Protein AF-A0A817XBK9-F1 (afdb_monomer_lite)

Secondary structure (DSSP, 8-state):
--SSTTSS--S----HHHHHHHHHHHHHHHHHHHHHHHHHHHHHHTTSTHHHHS-HHHHHHHHHHHHHHHHT---HHHIIIIIITTS-HHHHHHHHHHHHHHHHHHHS-----HHHHHHHHHHHHHH--GGG-TTSHHHHHHHHHHHHHHHHHHHHH--

Sequence (159 aa):
MWGEAFLHKREQFPQRFRTITHYLRDNVNDADRLRLTGYEFLDKTLLTDVYFLFPPSQIALTALLFASIKTVVDIDEYVLKYIYGSLESVQMLKIKETIRLIANLVTAPAKFKKSEVKQIVEKLDKCYNVDNDPRSDEYKKKRVEQFQTLTDYEARHLP

Foldseek 3Di:
DPPPPPPPPDPDDDPPPVVVVVVVVVVVVLVVQLVVQLVVLVVLCVLFCCVVVDDPVLSSVLSSVVSCVVVVPDCPCVCCVPPVVPDDPVVVVVSVVSSVVSCCRSVDPDDDDPVRVV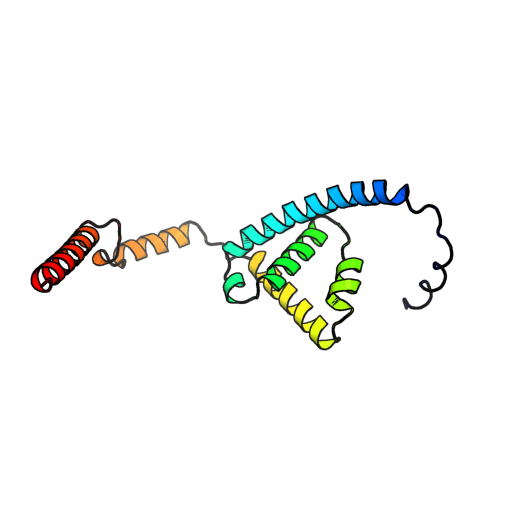VVVVVCVVPPDLCPDPPHPNVVVVVVVVVVVVVVVVVVPDD

Structure (mmCIF, N/CA/C/O backbone):
data_AF-A0A817XBK9-F1
#
_entry.id   AF-A0A817XBK9-F1
#
loop_
_atom_site.group_PDB
_atom_site.id
_atom_site.type_symbol
_atom_site.label_atom_id
_atom_site.label_alt_id
_atom_site.label_comp_id
_atom_site.label_asym_id
_atom_site.label_entity_id
_atom_site.label_seq_id
_atom_site.pdbx_PDB_ins_code
_atom_site.Cartn_x
_atom_site.Cartn_y
_atom_site.Cartn_z
_atom_site.occupancy
_atom_site.B_iso_or_equiv
_atom_site.auth_seq_id
_atom_site.auth_comp_id
_atom_site.auth_asym_id
_atom_site.auth_atom_id
_atom_site.pdbx_PDB_model_num
ATOM 1 N N . MET A 1 1 ? 24.439 12.940 -25.309 1.00 36.34 1 MET A N 1
ATOM 2 C CA . MET A 1 1 ? 24.995 12.567 -26.627 1.00 36.34 1 MET A CA 1
ATOM 3 C C . MET A 1 1 ? 24.516 11.166 -27.008 1.00 36.34 1 MET A C 1
ATOM 5 O O . MET A 1 1 ? 25.263 10.219 -26.835 1.00 36.34 1 MET A O 1
ATOM 9 N N . TRP A 1 2 ? 23.270 11.006 -27.469 1.00 32.06 2 TRP A N 1
ATOM 10 C CA . TRP A 1 2 ? 22.713 9.681 -27.823 1.00 32.06 2 TRP A CA 1
ATOM 11 C C . TRP A 1 2 ? 21.899 9.718 -29.132 1.00 32.06 2 TRP A C 1
ATOM 13 O O . TRP A 1 2 ? 20.941 8.974 -29.291 1.00 32.06 2 TRP A O 1
ATOM 23 N N . GLY A 1 3 ? 22.237 10.632 -30.049 1.00 35.66 3 GLY A N 1
ATOM 24 C CA . GLY A 1 3 ? 21.423 10.912 -31.239 1.00 35.66 3 GLY A CA 1
ATOM 25 C C . GLY A 1 3 ? 21.799 10.137 -32.505 1.00 35.66 3 GLY A C 1
ATOM 26 O O . GLY A 1 3 ? 20.922 9.858 -33.312 1.00 35.66 3 GLY A O 1
ATOM 27 N N . GLU A 1 4 ? 23.067 9.757 -32.700 1.00 30.33 4 GLU A N 1
ATOM 28 C CA . GLU A 1 4 ? 23.526 9.392 -34.057 1.00 30.33 4 GLU A CA 1
ATOM 29 C C . GLU A 1 4 ? 23.799 7.901 -34.294 1.00 30.33 4 GLU A C 1
ATOM 31 O O . GLU A 1 4 ? 23.885 7.464 -35.438 1.00 30.33 4 GLU A O 1
ATOM 36 N N . ALA A 1 5 ? 23.822 7.066 -33.252 1.00 34.66 5 ALA A N 1
ATOM 37 C CA . ALA A 1 5 ? 24.001 5.617 -33.421 1.00 34.66 5 ALA A CA 1
ATOM 38 C C . ALA A 1 5 ? 22.730 4.880 -33.910 1.00 34.66 5 ALA A C 1
ATOM 40 O O . ALA A 1 5 ? 22.777 3.682 -34.190 1.00 34.66 5 ALA A O 1
ATOM 41 N N . PHE A 1 6 ? 21.587 5.571 -34.013 1.00 39.62 6 PHE A N 1
ATOM 42 C CA . PHE A 1 6 ? 20.270 4.952 -34.221 1.00 39.62 6 PHE A CA 1
ATOM 43 C C . PHE A 1 6 ? 19.812 4.843 -35.684 1.00 39.62 6 PHE A C 1
ATOM 45 O O . PHE A 1 6 ? 18.857 4.120 -35.967 1.00 39.62 6 PHE A O 1
ATOM 52 N N . LEU A 1 7 ? 20.477 5.510 -36.632 1.00 35.19 7 LEU A N 1
ATOM 53 C CA . LEU A 1 7 ? 19.988 5.584 -38.017 1.00 35.19 7 LEU A CA 1
ATOM 54 C C . LEU A 1 7 ? 20.548 4.509 -38.960 1.00 35.19 7 LEU A C 1
ATOM 56 O O . LEU A 1 7 ? 20.014 4.334 -40.051 1.00 35.19 7 LEU A O 1
ATOM 60 N N . HIS A 1 8 ? 21.558 3.734 -38.552 1.00 31.55 8 HIS A N 1
ATOM 61 C CA . HIS A 1 8 ? 22.267 2.836 -39.475 1.00 31.55 8 HIS A CA 1
ATOM 62 C C . HIS A 1 8 ? 21.829 1.358 -39.438 1.00 31.55 8 HIS A C 1
ATOM 64 O O . HIS A 1 8 ? 22.374 0.529 -40.157 1.00 31.55 8 HIS A O 1
ATOM 70 N N . LYS A 1 9 ? 20.826 0.990 -38.629 1.00 34.44 9 LYS A N 1
ATOM 71 C CA . LYS A 1 9 ? 20.420 -0.419 -38.420 1.00 34.44 9 LYS A CA 1
ATOM 72 C C . LYS A 1 9 ? 19.089 -0.813 -39.076 1.00 34.44 9 LYS A C 1
ATOM 74 O O . LYS A 1 9 ? 18.400 -1.708 -38.591 1.00 34.44 9 LYS A O 1
ATOM 79 N N . ARG A 1 10 ? 18.701 -0.147 -40.170 1.00 34.19 10 ARG A N 1
ATOM 80 C CA . ARG A 1 10 ? 17.382 -0.328 -40.810 1.00 34.19 10 ARG A CA 1
ATOM 81 C C . ARG A 1 10 ? 17.332 -1.315 -41.985 1.00 34.19 10 ARG A C 1
ATOM 83 O O . ARG A 1 10 ? 16.239 -1.562 -42.477 1.00 34.19 10 ARG A O 1
ATOM 90 N N . GLU A 1 11 ? 18.450 -1.911 -42.405 1.00 35.00 11 GLU A N 1
ATOM 91 C CA . GLU A 1 11 ? 18.517 -2.613 -43.706 1.00 35.00 11 GLU A CA 1
ATOM 92 C C . GLU A 1 11 ? 18.768 -4.132 -43.684 1.00 35.00 11 GLU A C 1
ATOM 94 O O . GLU A 1 11 ? 19.077 -4.710 -44.719 1.00 35.00 11 GLU A O 1
ATOM 99 N N . GLN A 1 12 ? 18.590 -4.847 -42.568 1.00 33.81 12 GLN A N 1
ATOM 100 C CA . GLN A 1 12 ? 18.783 -6.309 -42.578 1.00 33.81 12 GLN A CA 1
ATOM 101 C C . GLN A 1 12 ? 17.632 -7.081 -41.932 1.00 33.81 12 GLN A C 1
ATOM 103 O O . GLN A 1 12 ? 17.675 -7.448 -40.762 1.00 33.81 12 GLN A O 1
ATOM 108 N N . PHE A 1 13 ? 16.617 -7.396 -42.737 1.00 30.42 13 PHE A N 1
ATOM 109 C CA . PHE A 1 13 ? 15.706 -8.518 -42.493 1.00 30.42 13 PHE A CA 1
ATOM 110 C C . PHE A 1 13 ? 15.460 -9.231 -43.829 1.00 30.42 13 PHE A C 1
ATOM 112 O O . PHE A 1 13 ? 14.865 -8.640 -44.725 1.00 30.42 13 PHE A O 1
ATOM 119 N N . PRO A 1 14 ? 15.909 -10.494 -43.967 1.00 43.31 14 PRO A N 1
ATOM 120 C CA . PRO A 1 14 ? 14.999 -11.593 -43.647 1.00 43.31 14 PRO A CA 1
ATOM 121 C C . PRO A 1 14 ? 15.694 -12.807 -42.990 1.00 43.31 14 PRO A C 1
ATOM 123 O O . PRO A 1 14 ? 16.350 -13.600 -43.654 1.00 43.31 14 PRO A O 1
ATOM 126 N N . GLN A 1 15 ? 15.479 -12.985 -41.678 1.00 38.44 15 GLN A N 1
ATOM 127 C CA . GLN A 1 15 ? 15.680 -14.245 -40.919 1.00 38.44 15 GLN A CA 1
ATOM 128 C C . GLN A 1 15 ? 14.583 -14.448 -39.845 1.00 38.44 15 GLN A C 1
ATOM 130 O O . GLN A 1 15 ? 14.720 -15.188 -38.870 1.00 38.44 15 GLN A O 1
ATOM 135 N N . ARG A 1 16 ? 13.463 -13.736 -40.009 1.00 40.47 16 ARG A N 1
ATOM 136 C CA . ARG A 1 16 ? 12.590 -13.270 -38.923 1.00 40.47 16 ARG A CA 1
ATOM 137 C C . ARG A 1 16 ? 11.766 -14.352 -38.216 1.00 40.47 16 ARG A C 1
ATOM 139 O O . ARG A 1 16 ? 11.180 -14.041 -37.195 1.00 40.47 16 ARG A O 1
ATOM 146 N N . PHE A 1 17 ? 11.732 -15.598 -38.686 1.00 34.62 17 PHE A N 1
ATOM 147 C CA . PHE A 1 17 ? 10.852 -16.623 -38.102 1.00 34.62 17 PHE A CA 1
ATOM 148 C C . PHE A 1 17 ? 11.541 -17.595 -37.133 1.00 34.62 17 PHE A C 1
ATOM 150 O O . PHE A 1 17 ? 10.874 -18.110 -36.243 1.00 34.62 17 PHE A O 1
ATOM 157 N N . ARG A 1 18 ? 12.866 -17.798 -37.216 1.00 32.94 18 ARG A N 1
ATOM 158 C CA . ARG A 1 18 ? 13.604 -18.631 -36.237 1.00 32.94 18 ARG A CA 1
ATOM 159 C C . ARG A 1 18 ? 13.995 -17.873 -34.965 1.00 32.94 18 ARG A C 1
ATOM 161 O O . ARG A 1 18 ? 14.060 -18.469 -33.894 1.00 32.94 18 ARG A O 1
ATOM 168 N N . THR A 1 19 ? 14.221 -16.563 -35.060 1.00 37.75 19 THR A N 1
ATOM 169 C CA . THR A 1 19 ? 14.598 -15.728 -33.907 1.00 37.75 19 THR A CA 1
ATOM 170 C C . THR A 1 19 ? 13.419 -15.482 -32.965 1.00 37.75 19 THR A C 1
ATOM 172 O O . THR A 1 19 ? 13.614 -15.477 -31.756 1.00 37.75 19 THR A O 1
ATOM 175 N N . ILE A 1 20 ? 12.192 -15.353 -33.491 1.00 40.59 20 ILE A N 1
ATOM 176 C CA . ILE A 1 20 ? 10.983 -15.084 -32.690 1.00 40.59 20 ILE A CA 1
ATOM 177 C C . ILE A 1 20 ? 10.747 -16.183 -31.646 1.00 40.59 20 ILE A C 1
ATOM 179 O O . ILE A 1 20 ? 10.443 -15.871 -30.503 1.00 40.59 20 ILE A O 1
ATOM 183 N N . THR A 1 21 ? 10.950 -17.457 -31.984 1.00 37.47 21 THR A N 1
ATOM 184 C CA . THR A 1 21 ? 10.732 -18.569 -31.044 1.00 37.47 21 THR A CA 1
ATOM 185 C C . THR A 1 21 ? 11.719 -18.596 -29.874 1.00 37.47 21 THR A C 1
ATOM 187 O O . THR A 1 21 ? 11.329 -18.978 -28.776 1.00 37.47 21 THR A O 1
ATOM 190 N N . HIS A 1 22 ? 12.967 -18.155 -30.066 1.00 40.12 22 HIS A N 1
ATOM 191 C CA . HIS A 1 22 ? 13.931 -18.011 -28.965 1.00 40.12 22 HIS A CA 1
ATOM 192 C C . HIS A 1 22 ? 13.680 -16.731 -28.157 1.00 40.12 22 HIS A C 1
ATOM 194 O O . HIS A 1 22 ? 13.616 -16.793 -26.935 1.00 40.12 22 HIS A O 1
ATOM 200 N N . TYR A 1 23 ? 13.402 -15.611 -28.835 1.00 42.81 23 TYR A N 1
ATOM 201 C CA . TYR A 1 23 ? 13.049 -14.342 -28.191 1.00 42.81 23 TYR A CA 1
ATOM 202 C C . TYR A 1 23 ? 11.796 -14.458 -27.316 1.00 42.81 23 TYR A C 1
ATOM 204 O O . TYR A 1 23 ? 11.742 -13.847 -26.255 1.00 42.81 23 TYR A O 1
ATOM 212 N N . LEU A 1 24 ? 10.798 -15.240 -27.743 1.00 42.22 24 LEU A N 1
ATOM 213 C CA . LEU A 1 24 ? 9.587 -15.519 -26.969 1.00 42.22 24 LEU A CA 1
ATOM 214 C C . LEU A 1 24 ? 9.853 -16.464 -25.795 1.00 42.22 24 LEU A C 1
ATOM 216 O O . LEU A 1 24 ? 9.227 -16.302 -24.760 1.00 42.22 24 LEU A O 1
ATOM 220 N N . ARG A 1 25 ? 10.770 -17.431 -25.910 1.00 43.41 25 ARG A N 1
ATOM 221 C CA . ARG A 1 25 ? 11.083 -18.355 -24.807 1.00 43.41 25 ARG A CA 1
ATOM 222 C C . ARG A 1 25 ? 11.842 -17.661 -23.676 1.00 43.41 25 ARG A C 1
ATOM 224 O O . ARG A 1 25 ? 11.524 -17.892 -22.512 1.00 43.41 25 ARG A O 1
ATOM 231 N N . ASP A 1 26 ? 12.776 -16.783 -24.029 1.00 50.69 26 ASP A N 1
ATOM 232 C CA . ASP A 1 26 ? 13.491 -15.946 -23.064 1.00 50.69 26 ASP A CA 1
ATOM 233 C C . ASP A 1 26 ? 12.542 -14.876 -22.476 1.00 50.69 26 ASP A C 1
ATOM 235 O O . ASP A 1 26 ? 12.481 -14.719 -21.259 1.00 50.69 26 ASP A O 1
ATOM 239 N N . ASN A 1 27 ? 11.658 -14.276 -23.294 1.00 57.31 27 ASN A N 1
ATOM 240 C CA . ASN A 1 27 ? 10.614 -13.353 -22.812 1.00 57.31 27 ASN A CA 1
ATOM 241 C C . ASN A 1 27 ? 9.541 -14.001 -21.928 1.00 57.31 27 ASN A C 1
ATOM 243 O O . ASN A 1 27 ? 9.003 -13.319 -21.067 1.00 57.31 27 ASN A O 1
ATOM 247 N N . VAL A 1 28 ? 9.160 -15.266 -22.141 1.00 59.75 28 VAL A N 1
ATOM 248 C CA . VAL A 1 28 ? 8.130 -15.926 -21.314 1.00 59.75 28 VAL A CA 1
ATOM 249 C C . VAL A 1 28 ? 8.658 -16.162 -19.902 1.00 59.75 28 VAL A C 1
ATOM 251 O O . VAL A 1 28 ? 7.952 -15.880 -18.938 1.00 59.75 28 VAL A O 1
ATOM 254 N N . ASN A 1 29 ? 9.918 -16.588 -19.772 1.00 70.88 29 ASN A N 1
ATOM 255 C CA . ASN A 1 29 ? 10.565 -16.713 -18.466 1.00 70.88 29 ASN A CA 1
ATOM 256 C C . ASN A 1 29 ? 10.682 -15.353 -17.768 1.00 70.88 29 ASN A C 1
ATOM 258 O O . ASN A 1 29 ? 10.416 -15.246 -16.571 1.00 70.88 29 ASN A O 1
ATOM 262 N N . ASP A 1 30 ? 11.031 -14.304 -18.510 1.00 77.75 30 ASP A N 1
ATOM 263 C CA . ASP A 1 30 ? 11.109 -12.951 -17.962 1.00 77.75 30 ASP A CA 1
ATOM 264 C C . ASP A 1 30 ? 9.728 -12.394 -17.589 1.00 77.75 30 ASP A C 1
ATOM 266 O O . ASP A 1 30 ? 9.571 -11.811 -16.517 1.00 77.75 30 ASP A O 1
ATOM 270 N N . ALA A 1 31 ? 8.697 -12.657 -18.392 1.00 82.75 31 ALA A N 1
ATOM 271 C CA . ALA A 1 31 ? 7.318 -12.286 -18.095 1.00 82.75 31 ALA A CA 1
ATOM 272 C C . ALA A 1 31 ? 6.787 -12.997 -16.842 1.00 82.75 31 ALA A C 1
ATOM 274 O O . ALA A 1 31 ? 6.130 -12.364 -16.015 1.00 82.75 31 ALA A O 1
ATOM 275 N N . ASP A 1 32 ? 7.098 -14.281 -16.651 1.00 86.81 32 ASP A N 1
ATOM 276 C CA . ASP A 1 32 ? 6.709 -15.014 -15.443 1.00 86.81 32 ASP A CA 1
ATOM 277 C C . ASP A 1 32 ? 7.447 -14.513 -14.192 1.00 86.81 32 ASP A C 1
ATOM 279 O O . ASP A 1 32 ? 6.834 -14.371 -13.129 1.00 86.81 32 ASP A O 1
ATOM 283 N N . ARG A 1 33 ? 8.736 -14.166 -14.309 1.00 85.75 33 ARG A N 1
ATOM 284 C CA . ARG A 1 33 ? 9.516 -13.555 -13.214 1.00 85.75 33 ARG A CA 1
ATOM 285 C C . ARG A 1 33 ? 8.976 -12.176 -12.833 1.00 85.75 33 ARG A C 1
ATOM 287 O O . ARG A 1 33 ? 8.831 -11.881 -11.640 1.00 85.75 33 ARG A O 1
ATOM 294 N N . LEU A 1 34 ? 8.644 -11.358 -13.833 1.00 87.69 34 LEU A N 1
ATOM 295 C CA . LEU A 1 34 ? 7.988 -10.064 -13.653 1.00 87.69 34 LEU A CA 1
ATOM 296 C C . LEU A 1 34 ? 6.623 -10.227 -12.985 1.00 87.69 34 LEU A C 1
ATOM 298 O O . LEU A 1 34 ? 6.326 -9.513 -12.032 1.00 87.69 34 LEU A O 1
ATOM 302 N N . ARG A 1 35 ? 5.815 -11.189 -13.440 1.00 91.56 35 ARG A N 1
ATOM 303 C CA . ARG A 1 35 ? 4.484 -11.470 -12.891 1.00 91.56 35 ARG A CA 1
ATOM 304 C C . ARG A 1 35 ? 4.554 -11.861 -11.421 1.00 91.56 35 ARG A C 1
ATOM 306 O O . ARG A 1 35 ? 3.850 -11.262 -10.614 1.00 91.56 35 ARG A O 1
ATOM 313 N N . LEU A 1 36 ? 5.415 -12.818 -11.068 1.00 93.44 36 LEU A N 1
ATOM 314 C CA . LEU A 1 36 ? 5.570 -13.270 -9.684 1.00 93.44 36 LEU A CA 1
ATOM 315 C C . LEU A 1 36 ? 5.974 -12.107 -8.771 1.00 93.44 36 LEU A C 1
ATOM 317 O O . LEU A 1 36 ? 5.323 -11.841 -7.765 1.00 93.44 36 LEU A O 1
ATOM 321 N N . THR A 1 37 ? 7.006 -11.362 -9.167 1.00 91.19 37 THR A N 1
ATOM 322 C CA . THR A 1 37 ? 7.520 -10.236 -8.375 1.00 91.19 37 THR A CA 1
ATOM 323 C C . THR A 1 37 ? 6.534 -9.065 -8.317 1.00 91.19 37 THR A C 1
ATOM 325 O O . THR A 1 37 ? 6.441 -8.374 -7.303 1.00 91.19 37 THR A O 1
ATOM 328 N N . GLY A 1 38 ? 5.785 -8.837 -9.395 1.00 93.44 38 GLY A N 1
ATOM 329 C CA . GLY A 1 38 ? 4.735 -7.828 -9.463 1.00 93.44 38 GLY A CA 1
ATOM 330 C C . GLY A 1 38 ? 3.574 -8.160 -8.530 1.00 93.44 38 GLY A C 1
ATOM 331 O O . GLY A 1 38 ? 3.111 -7.281 -7.809 1.00 93.44 38 GLY A O 1
ATOM 332 N N . TYR A 1 39 ? 3.150 -9.425 -8.467 1.00 95.81 39 TYR A N 1
ATOM 333 C CA . TYR A 1 39 ? 2.137 -9.869 -7.508 1.00 95.81 39 TYR A CA 1
ATOM 334 C C . TYR A 1 39 ? 2.605 -9.728 -6.060 1.00 95.81 39 TYR A C 1
ATOM 336 O O . TYR A 1 39 ? 1.866 -9.169 -5.260 1.00 95.81 39 TYR A O 1
ATOM 344 N N . GLU A 1 40 ? 3.857 -10.071 -5.737 1.00 94.19 40 GLU A N 1
ATOM 345 C CA . GLU A 1 40 ? 4.411 -9.800 -4.398 1.00 94.19 40 GLU A CA 1
ATOM 346 C C . GLU A 1 40 ? 4.368 -8.308 -4.024 1.00 94.19 40 GLU A C 1
ATOM 348 O O . GLU A 1 40 ? 4.240 -7.952 -2.850 1.00 94.19 40 GLU A O 1
ATOM 353 N N . PHE A 1 41 ? 4.538 -7.414 -5.003 1.00 94.31 41 PHE A N 1
ATOM 354 C CA . PHE A 1 41 ? 4.410 -5.978 -4.776 1.00 94.31 41 PHE A CA 1
ATOM 355 C C . PHE A 1 41 ? 2.948 -5.582 -4.537 1.00 94.31 41 PHE A C 1
ATOM 357 O O . PHE A 1 41 ? 2.677 -4.825 -3.608 1.00 94.31 41 PHE A O 1
ATOM 364 N N . LEU A 1 42 ? 2.009 -6.111 -5.328 1.00 96.06 42 LEU A N 1
ATOM 365 C CA . LEU A 1 42 ? 0.574 -5.869 -5.146 1.00 96.06 42 LEU A CA 1
ATOM 366 C C . LEU A 1 42 ? 0.040 -6.434 -3.821 1.00 96.06 42 LEU A C 1
ATOM 368 O O . LEU A 1 42 ? -0.813 -5.818 -3.197 1.00 96.06 42 LEU A O 1
ATOM 372 N N . ASP A 1 43 ? 0.571 -7.542 -3.318 1.00 95.00 43 ASP A N 1
ATOM 373 C CA . ASP A 1 43 ? 0.174 -8.038 -1.996 1.00 95.00 43 ASP A CA 1
ATOM 374 C C . ASP A 1 43 ? 0.557 -7.043 -0.891 1.00 95.00 43 ASP A C 1
ATOM 376 O O . ASP A 1 43 ? -0.187 -6.826 0.065 1.00 95.00 43 ASP A O 1
ATOM 380 N N . LYS A 1 44 ? 1.699 -6.363 -1.041 1.00 93.69 44 LYS A N 1
ATOM 381 C CA . LYS A 1 44 ? 2.129 -5.319 -0.099 1.00 93.69 44 LYS A CA 1
ATOM 382 C C . LYS A 1 44 ? 1.294 -4.050 -0.207 1.00 93.69 44 LYS A C 1
ATOM 384 O O . LYS A 1 44 ? 1.164 -3.346 0.791 1.00 93.69 44 L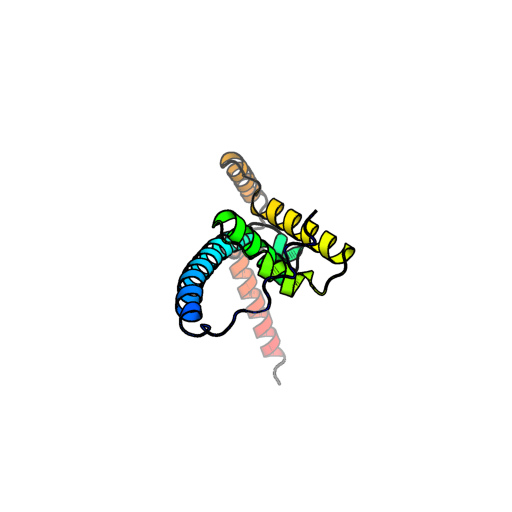YS A O 1
ATOM 389 N N . THR A 1 45 ? 0.717 -3.751 -1.374 1.00 94.69 45 THR A N 1
ATOM 390 C CA . THR A 1 45 ? -0.134 -2.563 -1.532 1.00 94.69 45 THR A CA 1
ATOM 391 C C . THR A 1 45 ? -1.400 -2.664 -0.683 1.00 94.69 45 THR A C 1
ATOM 393 O O . THR A 1 45 ? -1.869 -1.638 -0.198 1.00 94.69 45 THR A O 1
ATOM 396 N N . LEU A 1 46 ? -1.897 -3.879 -0.414 1.00 93.12 46 LEU A N 1
ATOM 397 C CA . LEU A 1 46 ? -3.063 -4.131 0.448 1.00 93.12 46 LEU A CA 1
ATOM 398 C C . LEU A 1 46 ? -2.848 -3.728 1.915 1.00 93.12 46 LEU A C 1
ATOM 400 O O . LEU A 1 46 ? -3.812 -3.559 2.654 1.00 93.12 46 LEU A O 1
ATOM 404 N N . LEU A 1 47 ? -1.593 -3.567 2.342 1.00 91.94 47 LEU A N 1
ATOM 405 C CA . LEU A 1 47 ? -1.230 -3.136 3.695 1.00 91.94 47 LEU A CA 1
ATOM 406 C C . LEU A 1 47 ? -1.058 -1.612 3.803 1.00 91.94 47 LEU A C 1
ATOM 408 O O . LEU A 1 47 ? -0.532 -1.119 4.800 1.00 91.94 47 LEU A O 1
ATOM 412 N N . THR A 1 48 ? -1.439 -0.870 2.763 1.00 93.06 48 THR A N 1
ATOM 413 C CA . THR A 1 48 ? -1.228 0.576 2.642 1.00 93.06 48 THR A CA 1
ATOM 414 C C . THR A 1 48 ? -2.447 1.259 2.027 1.00 93.06 48 THR A C 1
ATOM 416 O O . THR A 1 48 ? -3.268 0.618 1.374 1.00 93.06 48 THR A O 1
ATOM 419 N N . ASP A 1 49 ? -2.518 2.584 2.140 1.00 94.00 49 ASP A N 1
ATOM 420 C CA . ASP A 1 49 ? -3.651 3.368 1.631 1.00 94.00 49 ASP A CA 1
ATOM 421 C C . ASP A 1 49 ? -3.593 3.643 0.118 1.00 94.00 49 ASP A C 1
ATOM 423 O O . ASP A 1 49 ? -4.381 4.424 -0.414 1.00 94.00 49 ASP A O 1
ATOM 427 N N . VAL A 1 50 ? -2.669 3.019 -0.622 1.00 95.44 50 VAL A N 1
ATOM 428 C CA . VAL A 1 50 ? -2.444 3.347 -2.041 1.00 95.44 50 VAL A CA 1
ATOM 429 C C . VAL A 1 50 ? -3.672 3.120 -2.926 1.00 95.44 50 VAL A C 1
ATOM 431 O O . VAL A 1 50 ? -3.847 3.867 -3.883 1.00 95.44 50 VAL A O 1
ATOM 434 N N . TYR A 1 51 ? -4.552 2.169 -2.590 1.00 95.56 51 TYR A N 1
ATOM 435 C CA . TYR A 1 51 ? -5.811 1.938 -3.317 1.00 95.56 51 TYR A CA 1
ATOM 436 C C . TYR A 1 51 ? -6.815 3.088 -3.182 1.00 95.56 51 TYR A C 1
ATOM 438 O O . TYR A 1 51 ? -7.676 3.245 -4.045 1.00 95.56 51 TYR A O 1
ATOM 446 N N . PHE A 1 52 ? -6.709 3.895 -2.125 1.00 95.56 52 PHE A N 1
ATOM 447 C CA . PHE A 1 52 ? -7.542 5.083 -1.936 1.00 95.56 52 PHE A CA 1
ATOM 448 C C . PHE A 1 52 ? -6.929 6.331 -2.579 1.00 95.56 52 PHE A C 1
ATOM 450 O O . PHE A 1 52 ? -7.643 7.289 -2.866 1.00 95.56 52 PHE A O 1
ATOM 457 N N . LEU A 1 53 ? -5.611 6.328 -2.800 1.00 95.62 53 LEU A N 1
ATOM 458 C CA . LEU A 1 53 ? -4.851 7.496 -3.248 1.00 95.62 53 LEU A CA 1
ATOM 459 C C . LEU A 1 53 ? -4.544 7.492 -4.750 1.00 95.62 53 LEU A C 1
ATOM 461 O O . LEU A 1 53 ? -4.372 8.561 -5.335 1.00 95.62 53 LEU A O 1
ATOM 465 N N . PHE A 1 54 ? -4.455 6.318 -5.380 1.00 96.44 54 PHE A N 1
ATOM 466 C CA . PHE A 1 54 ? -3.998 6.184 -6.762 1.00 96.44 54 PHE A CA 1
ATOM 467 C C . PHE A 1 54 ? -4.896 5.251 -7.588 1.00 96.44 54 PHE A C 1
ATOM 469 O O . PHE A 1 54 ? -5.422 4.266 -7.072 1.00 96.44 54 PHE A O 1
ATOM 476 N N . PRO A 1 55 ? -5.052 5.510 -8.899 1.00 95.75 55 PRO A N 1
ATOM 477 C CA . PRO A 1 55 ? -5.782 4.630 -9.797 1.00 95.75 55 PRO A CA 1
ATOM 478 C C . PRO A 1 55 ? -5.069 3.278 -9.985 1.00 95.75 55 PRO A C 1
ATOM 480 O O . PRO A 1 55 ? -3.833 3.213 -10.013 1.00 95.75 55 PRO A O 1
ATOM 483 N N . PRO A 1 56 ? -5.831 2.195 -10.234 1.00 96.12 56 PRO A N 1
ATOM 484 C CA . PRO A 1 56 ? -5.286 0.842 -10.355 1.00 96.12 56 PRO A CA 1
ATOM 485 C C . PRO A 1 56 ? -4.271 0.697 -11.495 1.00 96.12 56 PRO A C 1
ATOM 487 O O . PRO A 1 56 ? -3.327 -0.079 -11.380 1.00 96.12 56 PRO A O 1
ATOM 490 N N . SER A 1 57 ? -4.406 1.476 -12.574 1.00 94.00 57 SER A N 1
ATOM 491 C CA . SER A 1 57 ? -3.447 1.486 -13.685 1.00 94.00 57 SER A CA 1
ATOM 492 C C . SER A 1 57 ? -2.059 1.985 -13.270 1.00 94.00 57 SER A C 1
ATOM 494 O O . SER A 1 57 ? -1.055 1.426 -13.706 1.00 94.00 57 SER A O 1
ATOM 496 N N . GLN A 1 58 ? -1.984 2.997 -12.401 1.00 93.69 58 GLN A N 1
ATOM 497 C CA . GLN A 1 58 ? -0.714 3.516 -11.886 1.00 93.69 58 GLN A CA 1
ATOM 498 C C . GLN A 1 58 ? -0.088 2.543 -10.890 1.00 93.69 58 GLN A C 1
ATOM 500 O O . GLN A 1 58 ? 1.110 2.292 -10.969 1.00 93.69 58 GLN A O 1
ATOM 505 N N . ILE A 1 59 ? -0.898 1.929 -10.022 1.00 96.50 59 ILE A N 1
ATOM 506 C CA . ILE A 1 59 ? -0.437 0.895 -9.085 1.00 96.50 59 ILE A CA 1
ATOM 507 C C . ILE A 1 59 ? 0.137 -0.305 -9.853 1.00 96.50 59 ILE A C 1
ATOM 509 O O . ILE A 1 59 ? 1.237 -0.764 -9.545 1.00 96.50 59 ILE A O 1
ATOM 513 N N . ALA A 1 60 ? -0.561 -0.774 -10.891 1.00 94.94 60 ALA A N 1
ATOM 514 C CA . ALA A 1 60 ? -0.102 -1.873 -11.737 1.00 94.94 60 ALA A CA 1
ATOM 515 C C . ALA A 1 60 ? 1.194 -1.529 -12.491 1.00 94.94 60 ALA A C 1
ATOM 517 O O . ALA A 1 60 ? 2.115 -2.345 -12.536 1.00 94.94 60 ALA A O 1
ATOM 518 N N . LEU A 1 61 ? 1.302 -0.312 -13.038 1.00 91.75 61 LEU A N 1
ATOM 519 C CA . LEU A 1 61 ? 2.522 0.151 -13.703 1.00 91.75 61 LEU A CA 1
ATOM 520 C C . LEU A 1 61 ? 3.703 0.231 -12.727 1.00 91.75 61 LEU A C 1
ATOM 522 O O . LEU A 1 61 ? 4.803 -0.208 -13.059 1.00 91.75 61 LEU A O 1
ATOM 526 N N . THR A 1 62 ? 3.487 0.748 -11.515 1.00 92.25 62 THR A N 1
ATOM 527 C CA . THR A 1 62 ? 4.515 0.763 -10.469 1.00 92.25 62 THR A CA 1
ATOM 528 C C . THR A 1 62 ? 4.937 -0.648 -10.082 1.00 92.25 62 THR A C 1
ATOM 530 O O . THR A 1 62 ? 6.133 -0.893 -9.969 1.00 92.25 62 THR A O 1
ATOM 533 N N . ALA A 1 63 ? 3.996 -1.583 -9.930 1.00 94.06 63 ALA A N 1
ATOM 534 C CA . ALA A 1 63 ? 4.307 -2.977 -9.622 1.00 94.06 63 ALA A CA 1
ATOM 535 C C . ALA A 1 63 ? 5.184 -3.619 -10.708 1.00 94.06 63 ALA A C 1
ATOM 537 O O . ALA A 1 63 ? 6.171 -4.281 -10.390 1.00 94.06 63 ALA A O 1
ATOM 538 N N . LEU A 1 64 ? 4.868 -3.373 -11.983 1.00 91.56 64 LEU A N 1
ATOM 539 C CA . LEU A 1 64 ? 5.633 -3.884 -13.120 1.00 91.56 64 LEU A CA 1
ATOM 540 C C . LEU A 1 64 ? 7.048 -3.285 -13.187 1.00 91.56 64 LEU A C 1
ATOM 542 O O . LEU A 1 64 ? 8.016 -4.024 -13.346 1.00 91.56 64 LEU A O 1
ATOM 546 N N . LEU A 1 65 ? 7.183 -1.966 -13.016 1.00 87.88 65 LEU A N 1
ATOM 547 C CA . LEU A 1 65 ? 8.482 -1.277 -12.988 1.00 87.88 65 LEU A CA 1
ATOM 548 C C . LEU A 1 65 ? 9.323 -1.666 -11.765 1.00 87.88 65 LEU A C 1
ATOM 550 O O . LEU A 1 65 ? 10.542 -1.781 -11.835 1.00 87.88 65 LEU A O 1
ATOM 554 N N . PHE A 1 66 ? 8.686 -1.892 -10.620 1.00 88.00 66 PHE A N 1
ATOM 555 C CA . PHE A 1 66 ? 9.377 -2.392 -9.438 1.00 88.00 66 PHE A CA 1
ATOM 556 C C . PHE A 1 66 ? 9.875 -3.826 -9.659 1.00 88.00 66 PHE A C 1
ATOM 558 O O . PHE A 1 66 ? 11.012 -4.160 -9.315 1.00 88.00 66 PHE A O 1
ATOM 565 N N . ALA A 1 67 ? 9.039 -4.672 -10.265 1.00 87.56 67 ALA A N 1
ATOM 566 C CA . ALA A 1 67 ? 9.399 -6.034 -10.621 1.00 87.56 67 ALA A CA 1
ATOM 567 C C . ALA A 1 67 ? 10.555 -6.077 -11.625 1.00 87.56 67 ALA A C 1
ATOM 569 O O . ALA A 1 67 ? 11.458 -6.894 -11.452 1.00 87.56 67 ALA A O 1
ATOM 570 N N . SER A 1 68 ? 10.576 -5.190 -12.621 1.00 85.50 68 SER A N 1
ATOM 571 C CA . SER A 1 68 ? 11.648 -5.124 -13.620 1.00 85.50 68 SER A CA 1
ATOM 572 C C . SER A 1 68 ? 12.994 -4.779 -12.990 1.00 85.50 68 SER A C 1
ATOM 574 O O . SER A 1 68 ? 13.975 -5.489 -13.210 1.00 85.50 68 SER A O 1
ATOM 576 N N . ILE A 1 69 ? 13.015 -3.800 -12.079 1.00 81.69 69 ILE A N 1
ATOM 577 C CA . ILE A 1 69 ? 14.208 -3.438 -11.300 1.00 81.69 69 ILE A CA 1
ATOM 578 C C . ILE A 1 69 ? 14.680 -4.618 -10.435 1.00 81.69 69 ILE A C 1
ATOM 580 O O . ILE A 1 69 ? 15.869 -4.932 -10.414 1.00 81.69 69 ILE A O 1
ATOM 584 N N . LYS A 1 70 ? 13.767 -5.300 -9.731 1.00 82.25 70 LYS A N 1
ATOM 585 C CA . LYS A 1 70 ? 14.111 -6.404 -8.813 1.00 82.25 70 LYS A CA 1
ATOM 586 C C . LYS A 1 70 ? 14.531 -7.690 -9.541 1.00 82.25 70 LYS A C 1
ATOM 588 O O . LYS A 1 70 ? 15.331 -8.453 -9.005 1.00 82.25 70 LYS A O 1
ATOM 593 N N . THR A 1 71 ? 14.003 -7.943 -10.738 1.00 81.88 71 THR A N 1
ATOM 594 C CA . THR A 1 71 ? 14.313 -9.140 -11.547 1.00 81.88 71 THR A CA 1
ATOM 595 C C . THR A 1 71 ? 15.409 -8.913 -12.586 1.00 81.88 71 THR A C 1
ATOM 597 O O . THR A 1 71 ? 15.872 -9.885 -13.188 1.00 81.88 71 THR A O 1
ATOM 600 N N . VAL A 1 72 ? 15.869 -7.664 -12.738 1.00 81.44 72 VAL A N 1
ATOM 601 C CA . VAL A 1 72 ? 16.858 -7.231 -13.738 1.00 81.44 72 VAL A CA 1
ATOM 602 C C . VAL A 1 72 ? 16.386 -7.563 -15.160 1.00 81.44 72 VAL A C 1
ATOM 604 O O . VAL A 1 72 ? 17.151 -8.027 -16.000 1.00 81.44 72 VAL A O 1
ATOM 607 N N . VAL A 1 73 ? 15.092 -7.363 -15.409 1.00 79.69 73 VAL A N 1
ATOM 608 C CA . VAL A 1 73 ? 14.479 -7.494 -16.735 1.00 79.69 73 VAL A CA 1
ATOM 609 C C . VAL A 1 73 ? 14.295 -6.091 -17.295 1.00 79.69 73 VAL A C 1
ATOM 611 O O . VAL A 1 73 ? 13.698 -5.242 -16.637 1.00 79.69 73 VAL A O 1
ATOM 614 N N . ASP A 1 74 ? 14.801 -5.835 -18.498 1.00 78.50 74 ASP A N 1
ATOM 615 C CA . ASP A 1 74 ? 14.644 -4.536 -19.149 1.00 78.50 74 ASP A CA 1
ATOM 616 C C . ASP A 1 74 ? 13.273 -4.440 -19.837 1.00 78.50 74 ASP A C 1
ATOM 618 O O . ASP A 1 74 ? 12.954 -5.211 -20.742 1.00 78.50 74 ASP A O 1
ATOM 622 N N . ILE A 1 75 ? 12.457 -3.483 -19.393 1.00 81.94 75 ILE A N 1
ATOM 623 C CA . ILE A 1 75 ? 11.167 -3.136 -20.006 1.00 81.94 75 ILE A CA 1
ATOM 624 C C . ILE A 1 75 ? 11.124 -1.668 -20.444 1.00 81.94 75 ILE A C 1
ATOM 626 O O . ILE A 1 75 ? 10.060 -1.167 -20.820 1.00 81.94 75 ILE A O 1
ATOM 630 N N . ASP A 1 76 ? 12.256 -0.963 -20.401 1.00 75.75 76 ASP A N 1
ATOM 631 C CA . ASP A 1 76 ? 12.311 0.477 -20.630 1.00 75.75 76 ASP A CA 1
ATOM 632 C C . ASP A 1 76 ? 11.912 0.817 -22.062 1.00 75.75 76 ASP A C 1
ATOM 634 O O . ASP A 1 76 ? 11.143 1.754 -22.266 1.00 75.75 76 ASP A O 1
ATOM 638 N N . GLU A 1 77 ? 12.337 0.026 -23.055 1.00 76.50 77 GLU A N 1
ATOM 639 C CA . GLU A 1 77 ? 11.913 0.217 -24.448 1.00 76.50 77 GLU A CA 1
ATOM 640 C C . GLU A 1 77 ? 10.385 0.117 -24.585 1.00 76.50 77 GLU A C 1
ATOM 642 O O . GLU A 1 77 ? 9.766 0.946 -25.254 1.00 76.50 77 GLU A O 1
ATOM 647 N N . TYR A 1 78 ? 9.756 -0.856 -23.918 1.00 79.62 78 TYR A N 1
ATOM 648 C CA . TYR A 1 78 ? 8.304 -1.037 -23.952 1.00 79.62 78 TYR A CA 1
ATOM 649 C C . TYR A 1 78 ? 7.579 0.157 -23.321 1.00 79.62 78 TYR A C 1
ATOM 651 O O . TYR A 1 78 ? 6.675 0.738 -23.927 1.00 79.62 78 TYR A O 1
ATOM 659 N N . VAL A 1 79 ? 8.001 0.567 -22.125 1.00 77.06 79 VAL A N 1
ATOM 660 C CA . VAL A 1 79 ? 7.381 1.679 -21.398 1.00 77.06 79 VAL A CA 1
ATOM 661 C C . VAL A 1 79 ? 7.611 3.000 -22.141 1.00 77.06 79 VAL A C 1
ATOM 663 O O . VAL A 1 79 ? 6.677 3.781 -22.320 1.00 77.06 79 VAL A O 1
ATOM 666 N N . LEU A 1 80 ? 8.819 3.244 -22.653 1.00 75.00 80 LEU A N 1
ATOM 667 C CA . LEU A 1 80 ? 9.131 4.443 -23.430 1.00 75.00 80 LEU A CA 1
ATOM 668 C C . LEU A 1 80 ? 8.323 4.512 -24.724 1.00 75.00 80 LEU A C 1
ATOM 670 O O . LEU A 1 80 ? 7.781 5.566 -25.044 1.00 75.00 80 LEU A O 1
ATOM 674 N N . LYS A 1 81 ? 8.206 3.401 -25.451 1.00 77.44 81 LYS A N 1
ATOM 675 C CA . LYS A 1 81 ? 7.544 3.366 -26.757 1.00 77.44 81 LYS A CA 1
ATOM 676 C C . LYS A 1 81 ? 6.024 3.431 -26.665 1.00 77.44 81 LYS A C 1
ATOM 678 O O . LYS A 1 81 ? 5.412 4.150 -27.450 1.00 77.44 81 LYS A O 1
ATOM 683 N N . TYR A 1 82 ? 5.417 2.684 -25.745 1.00 79.44 82 TYR A N 1
ATOM 684 C CA . TYR A 1 82 ? 3.961 2.501 -25.716 1.00 79.44 82 TYR A CA 1
ATOM 685 C C . TYR A 1 82 ? 3.254 3.306 -24.626 1.00 79.44 82 TYR A C 1
ATOM 687 O O . TYR A 1 82 ? 2.065 3.572 -24.767 1.00 79.44 82 TYR A O 1
ATOM 695 N N . ILE A 1 83 ? 3.957 3.703 -23.560 1.00 75.31 83 ILE A N 1
ATOM 696 C CA . ILE A 1 83 ? 3.365 4.465 -22.450 1.00 75.31 83 ILE A CA 1
ATOM 697 C C . ILE A 1 83 ? 3.801 5.929 -22.515 1.00 75.31 83 ILE A C 1
ATOM 699 O O . ILE A 1 83 ? 2.963 6.819 -22.426 1.00 75.31 83 ILE A O 1
ATOM 703 N N . TYR A 1 84 ? 5.095 6.197 -22.703 1.00 77.19 84 TYR A N 1
ATOM 704 C CA . TYR A 1 84 ? 5.620 7.566 -22.736 1.00 77.19 84 TYR A CA 1
ATOM 705 C C . TYR A 1 84 ? 5.653 8.199 -24.130 1.00 77.19 84 TYR A C 1
ATOM 707 O O . TYR A 1 84 ? 5.662 9.423 -24.223 1.00 77.19 84 TYR A O 1
ATOM 715 N N . GLY A 1 85 ? 5.643 7.404 -25.201 1.00 74.88 85 GLY A N 1
ATOM 716 C CA . GLY A 1 85 ? 5.775 7.890 -26.579 1.00 74.88 85 GLY A CA 1
ATOM 717 C C . GLY A 1 85 ? 4.635 8.803 -27.040 1.00 74.88 85 GLY A C 1
ATOM 718 O O . GLY A 1 85 ? 4.810 9.570 -27.980 1.00 74.88 85 GLY A O 1
ATOM 719 N N . SER A 1 86 ? 3.486 8.750 -26.364 1.00 74.81 86 SER A N 1
ATOM 720 C CA . SER A 1 86 ? 2.319 9.597 -26.624 1.00 74.81 86 SER A CA 1
ATOM 721 C C . SER A 1 86 ? 2.150 10.746 -25.625 1.00 74.81 86 SER A C 1
ATOM 723 O O . SER A 1 86 ? 1.153 11.459 -25.702 1.00 74.81 86 SER A O 1
ATOM 725 N N . LEU A 1 87 ? 3.056 10.898 -24.654 1.00 82.06 87 LEU A N 1
ATOM 726 C CA . LEU A 1 87 ? 2.897 11.830 -23.538 1.00 82.06 87 LEU A CA 1
ATOM 727 C C . LEU A 1 87 ? 3.820 13.039 -23.663 1.00 82.06 87 LEU A C 1
ATOM 729 O O . LEU A 1 87 ? 4.987 12.931 -24.039 1.00 82.06 87 LEU A O 1
ATOM 733 N N . GLU A 1 88 ? 3.309 14.197 -23.254 1.00 87.62 88 GLU A N 1
ATOM 734 C CA . GLU A 1 88 ? 4.127 15.398 -23.112 1.00 87.62 88 GLU A CA 1
ATOM 735 C C . GLU A 1 88 ? 5.107 15.270 -21.934 1.00 87.62 88 GLU A C 1
ATOM 737 O O . GLU A 1 88 ? 4.880 14.536 -20.965 1.00 87.62 88 GLU A O 1
ATOM 742 N N . SER A 1 89 ? 6.191 16.050 -21.969 1.00 84.75 89 SER A N 1
ATOM 743 C CA . SER A 1 89 ? 7.248 16.029 -20.946 1.00 84.75 89 SER A CA 1
ATOM 744 C C . SER A 1 89 ? 6.714 16.245 -19.523 1.00 84.75 89 SER A C 1
ATOM 746 O O . SER A 1 89 ? 7.124 15.551 -18.592 1.00 84.75 89 SER A O 1
ATOM 748 N N . VAL A 1 90 ? 5.750 17.152 -19.350 1.00 88.38 90 VAL A N 1
ATOM 749 C CA . VAL A 1 90 ? 5.123 17.449 -18.052 1.00 88.38 90 VAL A CA 1
ATOM 750 C C . VAL A 1 90 ? 4.313 16.258 -17.534 1.00 88.38 90 VAL A C 1
ATOM 752 O O . VAL A 1 90 ? 4.367 15.934 -16.348 1.00 88.38 90 VAL A O 1
ATOM 755 N N . GLN A 1 91 ? 3.581 15.572 -18.413 1.00 86.19 91 GLN A N 1
ATOM 756 C CA . GLN A 1 91 ? 2.784 14.395 -18.053 1.00 86.19 91 GLN A CA 1
ATOM 757 C C . GLN A 1 91 ? 3.691 13.227 -17.650 1.00 86.19 91 GLN A C 1
ATOM 759 O O . GLN A 1 91 ? 3.437 12.550 -16.654 1.00 86.19 91 GLN A O 1
ATOM 764 N N . MET A 1 92 ? 4.804 13.049 -18.365 1.00 83.12 92 MET A N 1
ATOM 765 C CA . MET A 1 92 ? 5.822 12.056 -18.034 1.00 83.12 92 MET A CA 1
ATOM 766 C C . MET A 1 92 ? 6.434 12.293 -16.648 1.00 83.12 92 MET A C 1
ATOM 768 O O . MET A 1 92 ? 6.629 11.341 -15.892 1.00 83.12 92 MET A O 1
ATOM 772 N N . LEU A 1 93 ? 6.731 13.549 -16.298 1.00 85.75 93 LEU A N 1
ATOM 773 C CA . LEU A 1 93 ? 7.256 13.896 -14.975 1.00 85.75 93 LEU A CA 1
ATOM 774 C C . LEU A 1 93 ? 6.262 13.548 -13.863 1.00 85.75 93 LEU A C 1
ATOM 776 O O . LEU A 1 93 ? 6.662 12.916 -12.887 1.00 85.75 93 LEU A O 1
ATOM 780 N N . LYS A 1 94 ? 4.976 13.870 -14.051 1.00 88.81 94 LYS A N 1
ATOM 781 C CA . LYS A 1 94 ? 3.916 13.520 -13.093 1.00 88.81 94 LYS A CA 1
ATOM 782 C C . LYS A 1 94 ? 3.822 12.012 -12.873 1.00 88.81 94 LYS A C 1
ATOM 784 O O . LYS A 1 94 ? 3.812 11.568 -11.735 1.00 88.81 94 LYS A O 1
ATOM 789 N N . ILE A 1 95 ? 3.830 11.215 -13.943 1.00 86.56 95 ILE A N 1
ATOM 790 C CA . ILE A 1 95 ? 3.779 9.747 -13.829 1.00 86.56 95 ILE A CA 1
ATOM 791 C C . ILE A 1 95 ? 4.996 9.212 -13.067 1.00 86.56 95 ILE A C 1
ATOM 793 O O . ILE A 1 95 ? 4.844 8.382 -12.172 1.00 86.56 95 ILE A O 1
ATOM 797 N N . LYS A 1 96 ? 6.201 9.711 -13.370 1.00 84.19 96 LYS A N 1
ATOM 798 C CA . LYS A 1 96 ? 7.427 9.324 -12.653 1.00 84.19 96 LYS A CA 1
ATOM 799 C C . LYS A 1 96 ? 7.355 9.664 -11.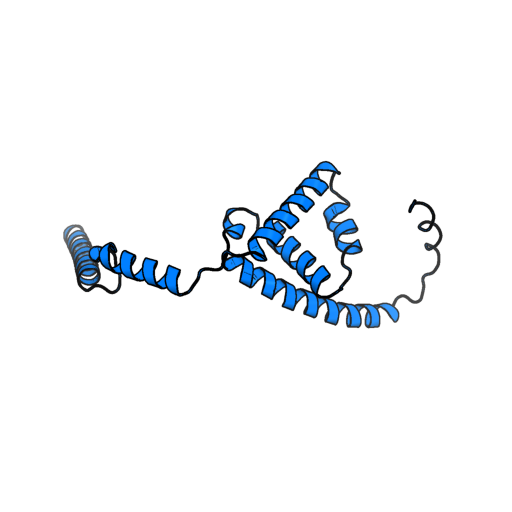166 1.00 84.19 96 LYS A C 1
ATOM 801 O O . LYS A 1 96 ? 7.816 8.880 -10.339 1.00 84.19 96 LYS A O 1
ATOM 806 N N . GLU A 1 97 ? 6.797 10.819 -10.822 1.00 89.62 97 GLU A N 1
ATOM 807 C CA . GLU A 1 97 ? 6.579 11.222 -9.434 1.00 89.62 97 GLU A CA 1
ATOM 808 C C . GLU A 1 97 ? 5.565 10.310 -8.736 1.00 89.62 97 GLU A C 1
ATOM 810 O O . GLU A 1 97 ? 5.867 9.771 -7.673 1.00 89.62 97 GLU A O 1
ATOM 815 N N . THR A 1 98 ? 4.422 10.034 -9.368 1.00 91.75 98 THR A N 1
ATOM 816 C CA . THR A 1 98 ? 3.418 9.107 -8.837 1.00 91.75 98 THR A CA 1
ATOM 817 C C . THR A 1 98 ? 3.996 7.715 -8.587 1.00 91.75 98 THR A C 1
ATOM 819 O O . THR A 1 98 ? 3.795 7.152 -7.514 1.00 91.75 98 THR A O 1
ATOM 822 N N . ILE A 1 99 ? 4.781 7.182 -9.527 1.00 90.19 99 ILE A N 1
ATOM 823 C CA . ILE A 1 99 ? 5.440 5.879 -9.369 1.00 90.19 99 ILE A CA 1
ATOM 824 C C . ILE A 1 99 ? 6.356 5.870 -8.140 1.00 90.19 99 ILE A C 1
ATOM 826 O O . ILE A 1 99 ? 6.340 4.905 -7.375 1.00 90.19 99 ILE A O 1
ATOM 830 N N . ARG A 1 100 ? 7.131 6.941 -7.920 1.00 88.25 100 ARG A N 1
ATOM 831 C CA . ARG A 1 100 ? 8.003 7.065 -6.740 1.00 88.25 100 ARG A CA 1
ATOM 832 C C . ARG A 1 100 ? 7.202 7.113 -5.442 1.00 88.25 100 ARG A C 1
ATOM 834 O O . ARG A 1 100 ? 7.586 6.452 -4.482 1.00 88.25 100 ARG A O 1
ATOM 841 N N . LEU A 1 101 ? 6.100 7.861 -5.412 1.00 92.56 101 LEU A N 1
ATOM 842 C CA . LEU A 1 101 ? 5.238 7.958 -4.232 1.00 92.56 101 LEU A CA 1
ATOM 843 C C . LEU A 1 101 ? 4.627 6.599 -3.871 1.00 92.56 101 LEU A C 1
ATOM 845 O O . LEU A 1 101 ? 4.738 6.174 -2.721 1.00 92.56 101 LEU A O 1
ATOM 849 N N . ILE A 1 102 ? 4.062 5.888 -4.853 1.00 92.62 102 ILE A N 1
ATOM 850 C CA . ILE A 1 102 ? 3.505 4.543 -4.652 1.00 92.62 102 ILE A CA 1
ATOM 851 C C . ILE A 1 102 ? 4.598 3.591 -4.147 1.00 92.62 102 ILE A C 1
ATOM 853 O O . ILE A 1 102 ? 4.406 2.914 -3.139 1.00 92.62 102 ILE A O 1
ATOM 857 N N . ALA A 1 103 ? 5.768 3.565 -4.793 1.00 90.12 103 ALA A N 1
ATOM 858 C CA . ALA A 1 103 ? 6.872 2.699 -4.382 1.00 90.12 103 ALA A CA 1
ATOM 859 C C . ALA A 1 103 ? 7.327 2.970 -2.938 1.00 90.12 103 ALA A C 1
ATOM 861 O O . ALA A 1 103 ? 7.537 2.024 -2.178 1.00 90.12 103 ALA A O 1
ATOM 862 N N . ASN A 1 104 ? 7.436 4.236 -2.531 1.00 89.31 104 ASN A N 1
ATOM 863 C CA . ASN A 1 104 ? 7.826 4.603 -1.170 1.00 89.31 104 ASN A CA 1
ATOM 864 C C . ASN A 1 104 ? 6.806 4.126 -0.128 1.00 89.31 104 ASN A C 1
ATOM 866 O O . ASN A 1 104 ? 7.195 3.519 0.867 1.00 89.31 104 ASN A O 1
ATOM 870 N N . LEU A 1 105 ? 5.510 4.341 -0.374 1.00 90.38 105 LEU A N 1
ATOM 871 C CA . LEU A 1 105 ? 4.445 3.904 0.535 1.00 90.38 105 LEU A CA 1
ATOM 872 C C . LEU A 1 105 ? 4.435 2.381 0.727 1.00 90.38 105 LEU A C 1
ATOM 874 O O . LEU A 1 105 ? 4.291 1.897 1.845 1.00 90.38 105 LEU A O 1
ATOM 878 N N . VAL A 1 106 ? 4.631 1.627 -0.356 1.00 91.69 106 VAL A N 1
ATOM 879 C CA . VAL A 1 106 ? 4.536 0.157 -0.352 1.00 91.69 106 VAL A CA 1
ATOM 880 C C . VAL A 1 106 ? 5.782 -0.510 0.234 1.00 91.69 106 VAL A C 1
ATOM 882 O O . VAL A 1 106 ? 5.695 -1.549 0.889 1.00 91.69 106 VAL A O 1
ATOM 885 N N . THR A 1 107 ? 6.966 0.053 -0.013 1.00 85.19 107 THR A N 1
ATOM 886 C CA . THR A 1 107 ? 8.241 -0.552 0.410 1.00 85.19 107 THR A CA 1
ATOM 887 C C . THR A 1 107 ? 8.664 -0.170 1.825 1.00 85.19 107 THR A C 1
ATOM 889 O O . THR A 1 107 ? 9.437 -0.911 2.438 1.00 85.19 107 THR A O 1
ATOM 892 N N . ALA A 1 108 ? 8.135 0.928 2.368 1.00 79.50 108 ALA A N 1
ATOM 893 C CA . ALA A 1 108 ? 8.431 1.407 3.713 1.00 79.50 108 ALA A CA 1
ATOM 894 C C . ALA A 1 108 ? 7.180 1.433 4.618 1.00 79.50 108 ALA A C 1
ATOM 896 O O . ALA A 1 108 ? 6.858 2.484 5.177 1.00 79.50 108 ALA A O 1
ATOM 897 N N . PRO A 1 109 ? 6.470 0.300 4.806 1.00 74.75 109 PRO A N 1
ATOM 898 C CA . PRO A 1 109 ? 5.326 0.273 5.704 1.00 74.75 109 PRO A CA 1
ATOM 899 C C . PRO A 1 109 ? 5.777 0.531 7.145 1.00 74.75 109 PRO A C 1
ATOM 901 O O . PRO A 1 109 ? 6.860 0.102 7.568 1.00 74.75 109 PRO A O 1
ATOM 904 N N . ALA A 1 110 ? 4.924 1.206 7.916 1.00 75.19 110 ALA A N 1
ATOM 905 C CA . ALA A 1 110 ? 5.156 1.417 9.337 1.00 75.19 110 ALA A CA 1
ATOM 906 C C . ALA A 1 110 ? 5.306 0.061 10.046 1.00 75.19 110 ALA A C 1
ATOM 908 O O . ALA A 1 110 ? 4.436 -0.807 9.975 1.00 75.19 110 ALA A O 1
ATOM 909 N N . LYS A 1 111 ? 6.437 -0.136 10.728 1.00 81.62 111 LYS A N 1
ATOM 910 C CA . LYS A 1 111 ? 6.684 -1.339 11.527 1.00 81.62 111 LYS A CA 1
ATOM 911 C C . LYS A 1 111 ? 6.291 -1.055 12.967 1.00 81.62 111 LYS A C 1
ATOM 913 O O . LYS A 1 111 ? 6.983 -0.310 13.653 1.00 81.62 111 LYS A O 1
ATOM 918 N N . PHE A 1 112 ? 5.214 -1.680 13.428 1.00 86.50 112 PHE A N 1
ATOM 919 C CA . PHE A 1 112 ? 4.788 -1.592 14.823 1.00 86.50 112 PHE A CA 1
ATOM 920 C C . PHE A 1 112 ? 5.500 -2.641 15.675 1.00 86.50 112 PHE A C 1
ATOM 922 O O . PHE A 1 112 ? 5.631 -3.806 15.281 1.00 86.50 112 PHE A O 1
ATOM 929 N N . LYS A 1 113 ? 5.951 -2.255 16.871 1.00 93.19 113 LYS A N 1
ATOM 930 C CA . LYS A 1 113 ? 6.486 -3.216 17.841 1.00 93.19 113 LYS A CA 1
ATOM 931 C C . LYS A 1 113 ? 5.333 -4.018 18.437 1.00 93.19 113 LYS A C 1
ATOM 933 O O . LYS A 1 113 ? 4.277 -3.472 18.748 1.00 93.19 113 LYS A O 1
ATOM 938 N N . LYS A 1 114 ? 5.556 -5.308 18.708 1.00 93.12 114 LYS A N 1
ATOM 939 C CA . LYS A 1 114 ? 4.552 -6.172 19.365 1.00 93.12 114 LYS A CA 1
ATOM 940 C C . LYS A 1 114 ? 4.038 -5.582 20.685 1.00 93.12 114 LYS A C 1
ATOM 942 O O . LYS A 1 114 ? 2.866 -5.736 21.007 1.00 93.12 114 LYS A O 1
ATOM 947 N N . SER A 1 115 ? 4.900 -4.886 21.430 1.00 94.38 115 SER A N 1
ATOM 948 C CA . SER A 1 115 ? 4.530 -4.194 22.668 1.00 94.38 115 SER A CA 1
ATOM 949 C C . SER A 1 115 ? 3.547 -3.045 22.441 1.00 94.38 115 SER A C 1
ATOM 951 O O . SER A 1 115 ? 2.625 -2.881 23.230 1.00 94.38 115 SER A O 1
ATOM 953 N N . GLU A 1 116 ? 3.720 -2.270 21.368 1.00 94.56 116 GLU A N 1
ATOM 954 C CA . GLU A 1 116 ? 2.834 -1.150 21.020 1.00 94.56 116 GLU A CA 1
ATOM 955 C C . GLU A 1 116 ? 1.459 -1.673 20.611 1.00 94.56 116 GLU A C 1
ATOM 957 O O . GLU A 1 116 ? 0.443 -1.196 21.110 1.00 94.56 116 GLU A O 1
ATOM 962 N N . VAL A 1 117 ? 1.429 -2.727 19.788 1.00 95.38 117 VAL A N 1
ATOM 963 C CA . VAL A 1 117 ? 0.182 -3.406 19.409 1.00 95.38 117 VAL A CA 1
ATOM 964 C C . VAL A 1 117 ? -0.549 -3.919 20.651 1.00 95.38 117 VAL A C 1
ATOM 966 O O . VAL A 1 117 ? -1.744 -3.678 20.796 1.00 95.38 117 VAL A O 1
ATOM 969 N N . LYS A 1 118 ? 0.162 -4.559 21.592 1.00 96.19 118 LYS A N 1
ATOM 970 C CA . LYS A 1 118 ? -0.440 -5.064 22.834 1.00 96.19 118 LYS A CA 1
ATOM 971 C C . LYS A 1 118 ? -1.077 -3.947 23.667 1.00 96.19 118 LYS A C 1
ATOM 973 O O . LYS A 1 118 ? -2.208 -4.097 24.110 1.00 96.19 118 LYS A O 1
ATOM 978 N N . GLN A 1 119 ? -0.388 -2.817 23.834 1.00 96.06 119 GLN A N 1
ATOM 979 C CA . GLN A 1 119 ? -0.927 -1.672 24.578 1.00 96.06 119 GLN A CA 1
ATOM 980 C C . GLN A 1 119 ? -2.182 -1.082 23.922 1.00 96.06 119 GLN A C 1
ATOM 982 O O . GLN A 1 119 ? -3.084 -0.629 24.624 1.00 96.06 119 GLN A O 1
ATOM 987 N N . ILE A 1 120 ? -2.248 -1.068 22.588 1.00 95.69 120 ILE A N 1
ATOM 988 C CA . ILE A 1 120 ? -3.438 -0.610 21.860 1.00 95.69 120 ILE A CA 1
ATOM 989 C C . ILE A 1 120 ? -4.601 -1.580 22.081 1.00 95.69 120 ILE A C 1
ATOM 991 O O . ILE A 1 120 ? -5.703 -1.125 22.373 1.00 95.69 120 ILE A O 1
ATOM 995 N N . VAL A 1 121 ? -4.357 -2.892 22.016 1.00 95.25 121 VAL A N 1
ATOM 996 C CA . VAL A 1 121 ? -5.379 -3.919 22.285 1.00 95.25 121 VAL A CA 1
ATOM 997 C C . VAL A 1 121 ? -5.918 -3.795 23.714 1.00 95.25 121 VAL A C 1
ATOM 999 O O . VAL A 1 121 ? -7.124 -3.697 23.898 1.00 95.25 121 VAL A O 1
ATOM 1002 N N . GLU A 1 122 ? -5.043 -3.661 24.715 1.00 96.00 122 GLU A N 1
ATOM 1003 C CA . GLU A 1 122 ? -5.450 -3.489 26.121 1.00 96.00 122 GLU A CA 1
ATOM 1004 C C . GLU A 1 122 ? -6.278 -2.212 26.362 1.00 96.00 122 GLU A C 1
ATOM 1006 O O . GLU A 1 122 ? -7.095 -2.153 27.284 1.00 96.00 122 GLU A O 1
ATOM 1011 N N . LYS A 1 123 ? -6.055 -1.158 25.565 1.00 96.25 123 LYS A N 1
ATOM 1012 C CA . LYS A 1 123 ? -6.885 0.054 25.598 1.00 96.25 123 LYS A CA 1
ATOM 1013 C C . LYS A 1 123 ? -8.216 -0.164 24.887 1.00 96.25 123 LYS A C 1
ATOM 1015 O O . LYS A 1 123 ? -9.237 0.273 25.410 1.00 96.25 123 LYS A O 1
ATOM 1020 N N . LEU A 1 124 ? -8.204 -0.843 23.740 1.00 94.75 124 LEU A N 1
ATOM 1021 C CA . LEU A 1 124 ? -9.399 -1.166 22.967 1.00 94.75 124 LEU A CA 1
ATOM 1022 C C . LEU A 1 124 ? -10.377 -2.015 23.786 1.00 94.75 124 LEU A C 1
ATOM 1024 O O . LEU A 1 124 ? -11.562 -1.704 23.804 1.00 94.75 124 LEU A O 1
ATOM 1028 N N . ASP A 1 125 ? -9.884 -2.986 24.557 1.00 91.00 125 ASP A N 1
ATOM 1029 C CA . ASP A 1 125 ? -10.707 -3.824 25.444 1.00 91.00 125 ASP A CA 1
ATOM 1030 C C . ASP A 1 125 ? -11.511 -3.012 26.475 1.00 91.00 125 ASP A C 1
ATOM 1032 O O . ASP A 1 125 ? -12.543 -3.467 26.963 1.00 91.00 125 ASP A O 1
ATOM 1036 N N . LYS A 1 126 ? -11.065 -1.794 26.803 1.00 92.31 126 LYS A N 1
ATOM 1037 C CA . LYS A 1 126 ? -11.729 -0.911 27.774 1.00 92.31 126 LYS A CA 1
ATOM 1038 C C . LYS A 1 126 ? -12.698 0.080 27.138 1.00 92.31 126 LYS A C 1
ATOM 1040 O O . LYS A 1 126 ? -13.499 0.667 27.859 1.00 92.31 126 LYS A O 1
ATOM 1045 N N . CYS A 1 127 ? -12.588 0.328 25.834 1.00 91.94 127 CYS A N 1
ATOM 1046 C CA . CYS A 1 127 ? -13.367 1.359 25.147 1.00 91.94 127 CYS A CA 1
ATOM 1047 C C . CYS A 1 127 ? -14.160 0.854 23.937 1.00 91.94 127 CYS A C 1
ATOM 1049 O O . CYS A 1 127 ? -14.852 1.653 23.304 1.00 91.94 127 CYS A O 1
ATOM 1051 N N . TYR A 1 128 ? -14.084 -0.437 23.601 1.00 90.50 128 TYR A N 1
ATOM 1052 C CA . TYR A 1 128 ? -14.899 -0.997 22.530 1.00 90.50 128 TYR A CA 1
ATOM 1053 C C . TYR A 1 128 ? -16.379 -1.019 22.928 1.00 90.50 128 TYR A C 1
ATOM 1055 O O . TYR A 1 128 ? -16.742 -1.249 24.082 1.00 90.50 128 TYR A O 1
ATOM 1063 N N . ASN A 1 129 ? -17.245 -0.758 21.952 1.00 89.88 129 ASN A N 1
ATOM 1064 C CA . ASN A 1 129 ? -18.684 -0.769 22.163 1.00 89.88 129 ASN A CA 1
ATOM 1065 C C . ASN A 1 129 ? -19.229 -2.195 21.997 1.00 89.88 129 ASN A C 1
ATOM 1067 O O . ASN A 1 129 ? -19.330 -2.689 20.872 1.00 89.88 129 ASN A O 1
ATOM 1071 N N . VAL A 1 130 ? -19.604 -2.821 23.114 1.00 85.50 130 VAL A N 1
ATOM 1072 C CA . VAL A 1 130 ? -20.139 -4.191 23.168 1.00 85.50 130 VAL A CA 1
ATOM 1073 C C . VAL A 1 130 ? -21.429 -4.335 22.354 1.00 85.50 130 VAL A C 1
ATOM 1075 O O . VAL A 1 130 ? -21.607 -5.346 21.676 1.00 85.50 130 VAL A O 1
ATOM 1078 N N . ASP A 1 131 ? -22.282 -3.306 22.320 1.00 84.75 131 ASP A N 1
ATOM 1079 C CA . ASP A 1 131 ? -23.557 -3.329 21.586 1.00 84.75 131 ASP A CA 1
ATOM 1080 C C . ASP A 1 131 ? -23.376 -3.420 20.068 1.00 84.75 131 ASP A C 1
ATOM 1082 O O . ASP A 1 131 ? -24.320 -3.763 19.355 1.00 84.75 131 ASP A O 1
ATOM 1086 N N . ASN A 1 132 ? -22.185 -3.071 19.570 1.00 86.62 132 ASN A N 1
ATOM 1087 C CA . ASN A 1 132 ? -21.822 -3.115 18.157 1.00 86.62 132 ASN A CA 1
ATOM 1088 C C . ASN A 1 132 ? -20.888 -4.288 17.821 1.00 86.62 132 ASN A C 1
ATOM 1090 O O . ASN A 1 132 ? -20.515 -4.429 16.657 1.00 86.62 132 ASN A O 1
ATOM 1094 N N . ASP A 1 133 ? -20.495 -5.112 18.797 1.00 87.62 133 ASP A N 1
ATOM 1095 C CA . ASP A 1 133 ? -19.654 -6.283 18.553 1.00 87.62 133 ASP A CA 1
ATOM 1096 C C . ASP A 1 133 ? -20.518 -7.457 18.065 1.00 87.62 133 ASP A C 1
ATOM 1098 O O . ASP A 1 133 ? -21.305 -7.983 18.846 1.00 87.62 133 ASP A O 1
ATOM 1102 N N . PRO A 1 134 ? -20.348 -7.957 16.825 1.00 86.94 134 PRO A N 1
ATOM 1103 C CA . PRO A 1 134 ? -21.120 -9.092 16.316 1.00 86.94 134 PRO A CA 1
ATOM 1104 C C . PRO A 1 134 ? -20.993 -10.376 17.144 1.00 86.94 134 PRO A C 1
ATOM 1106 O O . PRO A 1 134 ? -21.789 -11.305 16.993 1.00 86.94 134 PRO A O 1
ATOM 1109 N N . ARG A 1 135 ? -19.963 -10.456 17.989 1.00 86.44 135 ARG A N 1
ATOM 1110 C CA . ARG A 1 135 ? -19.691 -11.601 18.855 1.00 86.44 135 ARG A CA 1
ATOM 1111 C C . ARG A 1 135 ? -20.461 -11.523 20.175 1.00 86.44 135 ARG A C 1
ATOM 1113 O O . ARG A 1 135 ? -20.680 -12.584 20.764 1.00 86.44 135 ARG A O 1
ATOM 1120 N N . SER A 1 136 ? -20.877 -10.329 20.611 1.00 89.00 136 SER A N 1
ATOM 1121 C CA . SER A 1 136 ? -21.598 -10.130 21.872 1.00 89.00 136 SER A CA 1
ATOM 1122 C C . SER A 1 136 ? -23.019 -10.683 21.798 1.00 89.00 136 SER A C 1
ATOM 1124 O O . SER A 1 136 ? -23.628 -10.781 20.726 1.00 89.00 136 SER A O 1
ATOM 1126 N N . ASP A 1 137 ? -23.552 -11.088 22.946 1.00 88.06 137 ASP A N 1
ATOM 1127 C CA . ASP A 1 137 ? -24.916 -11.609 23.014 1.00 88.06 137 ASP A CA 1
ATOM 1128 C C . ASP A 1 137 ? -25.939 -10.472 22.933 1.00 88.06 137 ASP A C 1
ATOM 1130 O O . ASP A 1 137 ? -27.011 -10.640 22.347 1.00 88.06 137 ASP A O 1
ATOM 1134 N N . GLU A 1 138 ? -25.569 -9.283 23.406 1.00 85.88 138 GLU A N 1
ATOM 1135 C CA . GLU A 1 138 ? -26.333 -8.045 23.300 1.00 85.88 138 GLU A CA 1
ATOM 1136 C C . GLU A 1 138 ? -26.568 -7.655 21.834 1.00 85.88 138 GLU A C 1
ATOM 1138 O O . GLU A 1 138 ? -27.706 -7.377 21.444 1.00 85.88 138 GLU A O 1
ATOM 1143 N N . TYR A 1 139 ? -25.530 -7.718 20.989 1.00 88.62 139 TYR A N 1
ATOM 1144 C CA . TYR A 1 139 ? -25.661 -7.460 19.553 1.00 88.62 139 TYR A CA 1
ATOM 1145 C C . TYR A 1 139 ? -26.602 -8.466 18.884 1.00 88.62 139 TYR A C 1
ATOM 1147 O O . TYR A 1 139 ? -27.491 -8.079 18.119 1.00 88.62 139 TYR A O 1
ATOM 1155 N N . LYS A 1 140 ? -26.447 -9.765 19.182 1.00 89.94 140 LYS A N 1
ATOM 1156 C CA . LYS A 1 140 ? -27.305 -10.822 18.615 1.00 89.94 140 LYS A CA 1
ATOM 1157 C C . LYS A 1 140 ? -28.759 -10.618 19.017 1.00 89.94 140 LYS A C 1
ATOM 1159 O O . LYS A 1 140 ? -29.637 -10.675 18.158 1.00 89.94 140 LYS A O 1
ATOM 1164 N N . LYS A 1 141 ? -29.011 -10.330 20.296 1.00 89.69 141 LYS A N 1
ATOM 1165 C CA . LYS A 1 141 ? -30.354 -10.076 20.816 1.00 89.69 141 LYS A CA 1
ATOM 1166 C C . LYS A 1 141 ? -30.994 -8.875 20.122 1.00 89.69 141 LYS A C 1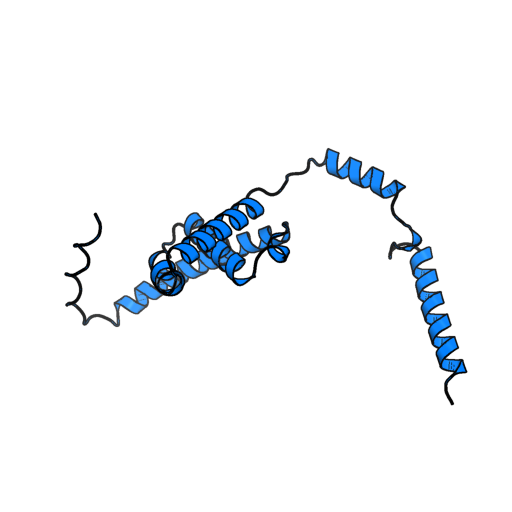
ATOM 1168 O O . LYS A 1 141 ? -32.088 -9.004 19.585 1.00 89.69 141 LYS A O 1
ATOM 1173 N N . LYS A 1 142 ? -30.272 -7.755 20.017 1.00 88.88 142 LYS A N 1
ATOM 1174 C CA . LYS A 1 142 ? -30.741 -6.544 19.328 1.00 88.88 142 LYS A CA 1
ATOM 1175 C C . LYS A 1 142 ? -31.058 -6.791 17.852 1.00 88.88 142 LYS A C 1
ATOM 1177 O O . LYS A 1 142 ? -32.035 -6.258 17.334 1.00 88.88 142 LYS A O 1
ATOM 1182 N N . ARG A 1 143 ? -30.257 -7.607 17.159 1.00 88.94 143 ARG A N 1
ATOM 1183 C CA . ARG A 1 143 ? -30.505 -7.982 15.755 1.00 88.94 143 ARG A CA 1
ATOM 1184 C C . ARG A 1 143 ? -31.748 -8.852 15.603 1.00 88.94 143 ARG A C 1
ATOM 1186 O O . ARG A 1 143 ? -32.506 -8.630 14.665 1.00 88.94 143 ARG A O 1
ATOM 1193 N N . VAL A 1 144 ? -31.966 -9.804 16.511 1.00 90.88 144 VAL A N 1
ATOM 1194 C CA . VAL A 1 144 ? -33.175 -10.642 16.525 1.00 90.88 144 VAL A CA 1
ATOM 1195 C C . VAL A 1 144 ? -34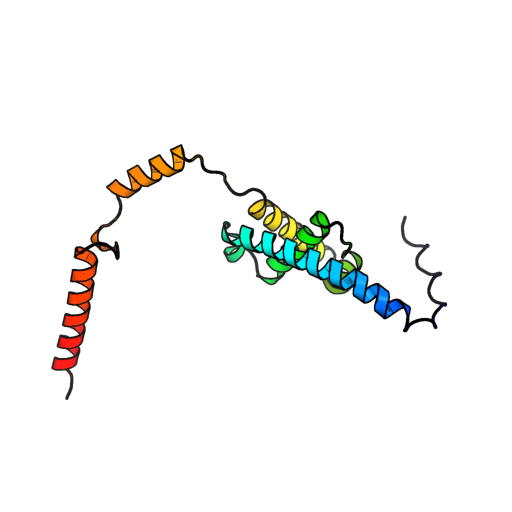.413 -9.799 16.819 1.00 90.88 144 VAL A C 1
ATOM 1197 O O . VAL A 1 144 ? -35.388 -9.903 16.085 1.00 90.88 144 VAL A O 1
ATOM 1200 N N . GLU A 1 145 ? -34.352 -8.915 17.815 1.00 90.69 145 GLU A N 1
ATOM 1201 C CA . GLU A 1 145 ? -35.443 -7.991 18.144 1.00 90.69 145 GLU A CA 1
ATOM 1202 C C . GLU A 1 145 ? -35.776 -7.071 16.961 1.00 90.69 145 GLU A C 1
ATOM 1204 O O . GLU A 1 145 ? -36.943 -6.917 16.620 1.00 90.69 145 GLU A O 1
ATOM 1209 N N . GLN A 1 146 ? -34.770 -6.513 16.274 1.00 90.56 146 GLN A N 1
ATOM 1210 C CA . GLN A 1 146 ? -34.983 -5.722 15.053 1.00 90.56 146 GLN A CA 1
ATOM 1211 C C . GLN A 1 146 ? -35.648 -6.528 13.933 1.00 90.56 146 GLN A C 1
ATOM 1213 O O . GLN A 1 146 ? -36.479 -5.997 13.203 1.00 90.56 146 GLN A O 1
ATOM 1218 N N . PHE A 1 147 ? -35.276 -7.797 13.774 1.00 90.56 147 PHE A N 1
ATOM 1219 C CA . PHE A 1 147 ? -35.883 -8.658 12.762 1.00 90.56 147 PHE A CA 1
ATOM 1220 C C . PHE A 1 147 ? -37.336 -8.992 13.116 1.00 90.56 147 PHE A C 1
ATOM 1222 O O . PHE A 1 147 ? -38.199 -8.940 12.248 1.00 90.56 147 PHE A O 1
ATOM 1229 N N . GLN A 1 148 ? -37.608 -9.268 14.394 1.00 89.88 148 GLN A N 1
ATOM 1230 C CA . GLN A 1 148 ? -38.951 -9.539 14.907 1.00 89.88 148 GLN A CA 1
ATOM 1231 C C . GLN A 1 148 ? -39.870 -8.324 14.766 1.00 89.88 148 GLN A C 1
ATOM 1233 O O . GLN A 1 148 ? -40.993 -8.452 14.287 1.00 89.88 148 GLN A O 1
ATOM 1238 N N . THR A 1 149 ? -39.392 -7.123 15.103 1.00 90.94 149 THR A N 1
ATOM 1239 C CA . THR A 1 149 ? -40.198 -5.905 14.944 1.00 90.94 149 THR A CA 1
ATOM 1240 C C . THR A 1 149 ? -40.526 -5.616 13.483 1.00 90.94 149 THR A C 1
ATOM 1242 O O . THR A 1 149 ? -41.633 -5.153 13.201 1.00 90.94 149 THR A O 1
ATOM 1245 N N . LEU A 1 150 ? -39.605 -5.911 12.559 1.00 87.69 150 LEU A N 1
ATOM 1246 C CA . LEU A 1 150 ? -39.838 -5.816 11.117 1.00 87.69 150 LEU A CA 1
ATOM 1247 C C . LEU A 1 150 ? -40.896 -6.822 10.653 1.00 87.69 150 LEU A C 1
ATOM 1249 O O . LEU A 1 150 ? -41.864 -6.414 10.017 1.00 87.69 150 LEU A O 1
ATOM 1253 N N . THR A 1 151 ? -40.781 -8.097 11.034 1.00 87.00 151 THR A N 1
ATOM 1254 C CA . THR A 1 151 ? -41.782 -9.114 10.669 1.00 87.00 151 THR A CA 1
ATOM 1255 C C . THR A 1 151 ? -43.158 -8.813 11.259 1.00 87.00 151 THR A C 1
ATOM 1257 O O . THR A 1 151 ? -44.171 -8.970 10.581 1.00 87.00 151 THR A O 1
ATOM 1260 N N . ASP A 1 152 ? -43.217 -8.310 12.493 1.00 88.25 152 ASP A N 1
ATOM 1261 C CA . ASP A 1 152 ? -44.472 -7.921 13.143 1.00 88.25 152 ASP A CA 1
ATOM 1262 C C . ASP A 1 152 ? -45.080 -6.668 12.499 1.00 88.25 152 ASP A C 1
ATOM 1264 O O . ASP A 1 152 ? -46.299 -6.482 12.475 1.00 88.25 152 ASP A O 1
ATOM 1268 N N . TYR A 1 153 ? -44.243 -5.746 12.019 1.00 86.12 153 TYR A N 1
ATOM 1269 C CA . TYR A 1 153 ? -44.697 -4.598 11.240 1.00 86.12 153 TYR A CA 1
ATOM 1270 C C . TYR A 1 153 ? -45.311 -5.056 9.915 1.00 86.12 153 TYR A C 1
ATOM 1272 O O . TYR A 1 153 ? -46.454 -4.695 9.638 1.00 86.12 153 TYR A O 1
ATOM 1280 N N . GLU A 1 154 ? -44.611 -5.899 9.157 1.00 86.69 154 GLU A N 1
ATOM 1281 C CA . GLU A 1 154 ? -45.095 -6.454 7.891 1.00 86.69 154 GLU A CA 1
ATOM 1282 C C . GLU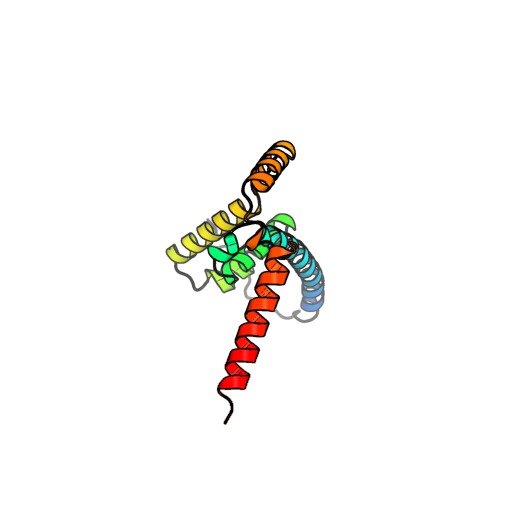 A 1 154 ? -46.413 -7.217 8.081 1.00 86.69 154 GLU A C 1
ATOM 1284 O O . GLU A 1 154 ? -47.390 -6.921 7.398 1.00 86.69 154 GLU A O 1
ATOM 1289 N N . ALA A 1 155 ? -46.501 -8.103 9.078 1.00 85.50 155 ALA A N 1
ATOM 1290 C CA . ALA A 1 155 ? -47.710 -8.877 9.370 1.00 85.50 155 ALA A CA 1
ATOM 1291 C C . ALA A 1 155 ? -48.939 -8.011 9.707 1.00 85.50 155 ALA A C 1
ATOM 1293 O O . ALA A 1 155 ? -50.067 -8.417 9.441 1.00 85.50 155 ALA A O 1
ATOM 1294 N N . ARG A 1 156 ? -48.743 -6.813 10.277 1.00 82.88 156 ARG A N 1
ATOM 1295 C CA . ARG A 1 156 ? -49.832 -5.860 10.576 1.00 82.88 156 ARG A CA 1
ATOM 1296 C C . ARG A 1 156 ? -50.294 -5.043 9.369 1.00 82.88 156 ARG A C 1
ATOM 1298 O O . ARG A 1 156 ? -51.349 -4.422 9.451 1.00 82.88 156 ARG A O 1
ATOM 1305 N N . HIS A 1 157 ? -49.498 -4.993 8.304 1.00 79.75 157 HIS A N 1
ATOM 1306 C CA . HIS A 1 157 ? -49.725 -4.122 7.145 1.00 79.75 157 HIS A CA 1
ATOM 1307 C C . HIS A 1 157 ? -49.897 -4.910 5.835 1.00 79.75 157 HIS A C 1
ATOM 1309 O O . HIS A 1 157 ? -49.976 -4.306 4.765 1.00 79.75 157 HIS A O 1
ATOM 1315 N N . LEU A 1 158 ? -49.975 -6.241 5.907 1.00 66.38 158 LEU A N 1
ATOM 1316 C CA . LEU A 1 158 ? -50.429 -7.087 4.806 1.00 66.38 158 LEU A CA 1
ATOM 1317 C C . LEU A 1 158 ? -51.972 -7.029 4.705 1.00 66.38 158 LEU A C 1
ATOM 1319 O O . LEU A 1 158 ? -52.630 -7.108 5.745 1.00 66.38 158 LEU A O 1
ATOM 1323 N N . PRO A 1 159 ? -52.540 -6.844 3.495 1.00 61.34 159 PRO A N 1
ATOM 1324 C CA . PRO A 1 159 ? -53.985 -6.747 3.269 1.00 61.34 159 PRO A CA 1
ATOM 1325 C C . PRO A 1 159 ? -54.742 -8.057 3.517 1.00 61.34 159 PRO A C 1
ATOM 1327 O O . PRO A 1 159 ? -54.148 -9.142 3.317 1.00 61.34 159 PRO A O 1
#

pLDDT: mean 79.16, std 19.91, range [30.33, 96.5]

Radius of gyration: 27.78 Å; chains: 1; bounding box: 79×36×72 Å